Protein AF-A0A085EXL7-F1 (afdb_monomer_lite)

Sequence (119 aa):
MITLLRAGLMALALFAVRPASAEENCRSLDSLMPELVAVAAMGARVVMLDEAEAKAALGAIEAERGPPPRPLKLSAMVLIFGDQRAVVLFVEGTEVCLLLPLGLESARRIEAAARGEPA

Structure (mmCIF, N/CA/C/O backbone):
data_AF-A0A085EXL7-F1
#
_entry.id   AF-A0A085EXL7-F1
#
loop_
_atom_site.group_PDB
_atom_site.id
_atom_site.type_symbol
_atom_site.label_atom_id
_atom_site.label_alt_id
_atom_site.label_comp_id
_atom_site.label_asym_id
_atom_site.label_entity_id
_atom_site.label_seq_id
_atom_site.pdbx_PDB_ins_code
_atom_site.Cartn_x
_atom_site.Cartn_y
_atom_site.Cartn_z
_atom_site.occupancy
_atom_site.B_iso_or_equiv
_atom_site.auth_seq_id
_atom_site.auth_comp_id
_atom_site.auth_asym_id
_atom_site.auth_atom_id
_atom_site.pdbx_PDB_model_num
ATOM 1 N N . MET A 1 1 ? 75.196 -19.581 -4.728 1.00 47.38 1 MET A N 1
ATOM 2 C CA . MET A 1 1 ? 74.066 -19.922 -3.837 1.00 47.38 1 MET A CA 1
ATOM 3 C C . MET A 1 1 ? 73.238 -18.670 -3.609 1.00 47.38 1 MET A C 1
ATOM 5 O O . MET A 1 1 ? 73.614 -17.866 -2.772 1.00 47.38 1 MET A O 1
ATOM 9 N N . ILE A 1 2 ? 72.160 -18.478 -4.374 1.00 48.59 2 ILE A N 1
ATOM 10 C CA . ILE A 1 2 ? 71.100 -17.521 -4.032 1.00 48.59 2 ILE A CA 1
ATOM 11 C C . ILE A 1 2 ? 69.771 -18.261 -4.178 1.00 48.59 2 ILE A C 1
ATOM 13 O O . ILE A 1 2 ? 69.310 -18.596 -5.262 1.00 48.59 2 ILE A O 1
ATOM 17 N N . THR A 1 3 ? 69.299 -18.609 -2.993 1.00 45.47 3 THR A N 1
ATOM 18 C CA . THR A 1 3 ? 68.001 -19.042 -2.496 1.00 45.47 3 THR A CA 1
ATOM 19 C C . THR A 1 3 ? 66.792 -18.732 -3.383 1.00 45.47 3 THR A C 1
ATOM 21 O O . THR A 1 3 ? 66.525 -17.586 -3.733 1.00 45.47 3 THR A O 1
ATOM 24 N N . LEU A 1 4 ? 66.019 -19.788 -3.653 1.00 50.59 4 LEU A N 1
ATOM 25 C CA . LEU A 1 4 ? 64.661 -19.775 -4.192 1.00 50.59 4 LEU A CA 1
ATOM 26 C C . LEU A 1 4 ? 63.743 -18.827 -3.394 1.00 50.59 4 LEU A C 1
ATOM 28 O O . LEU A 1 4 ? 63.483 -19.071 -2.217 1.00 50.59 4 LEU A O 1
ATOM 32 N N . LEU A 1 5 ? 63.177 -17.809 -4.045 1.00 50.19 5 LEU A N 1
ATOM 33 C CA . LEU A 1 5 ? 61.930 -17.177 -3.602 1.00 50.19 5 LEU A CA 1
ATOM 34 C C . LEU A 1 5 ? 60.842 -17.531 -4.622 1.00 50.19 5 LEU A C 1
ATOM 36 O O . LEU A 1 5 ? 60.846 -17.056 -5.751 1.00 50.19 5 LEU A O 1
ATOM 40 N N . ARG A 1 6 ? 60.029 -18.542 -4.288 1.00 49.31 6 ARG A N 1
ATOM 41 C CA . ARG A 1 6 ? 58.625 -18.356 -3.871 1.00 49.31 6 ARG A CA 1
ATOM 42 C C . ARG A 1 6 ? 57.823 -17.658 -4.976 1.00 49.31 6 ARG A C 1
ATOM 44 O O . ARG A 1 6 ? 57.776 -16.440 -5.040 1.00 49.31 6 ARG A O 1
ATOM 51 N N . ALA A 1 7 ? 57.234 -18.393 -5.921 1.00 52.47 7 ALA A N 1
ATOM 52 C CA . ALA A 1 7 ? 55.967 -19.106 -5.703 1.00 52.47 7 ALA A CA 1
ATOM 53 C C . ALA A 1 7 ? 55.047 -18.314 -4.756 1.00 52.47 7 ALA A C 1
ATOM 55 O O . ALA A 1 7 ? 54.962 -18.601 -3.566 1.00 52.47 7 ALA A O 1
ATOM 56 N N . GLY A 1 8 ? 54.435 -17.255 -5.279 1.00 49.09 8 GLY A N 1
ATOM 57 C CA . GLY A 1 8 ? 53.574 -16.355 -4.513 1.00 49.09 8 GLY A CA 1
ATOM 58 C C . GLY A 1 8 ? 52.683 -15.518 -5.422 1.00 49.09 8 GLY A C 1
ATOM 59 O O . GLY A 1 8 ? 52.518 -14.328 -5.200 1.00 49.09 8 GLY A O 1
ATOM 60 N N . LEU A 1 9 ? 52.162 -16.120 -6.490 1.00 52.38 9 LEU A N 1
ATOM 61 C CA . LEU A 1 9 ? 51.275 -15.464 -7.449 1.00 52.38 9 LEU A CA 1
ATOM 62 C C . LEU A 1 9 ? 50.097 -16.399 -7.725 1.00 52.38 9 LEU A C 1
ATOM 64 O O . LEU A 1 9 ? 50.038 -17.002 -8.782 1.00 52.38 9 LEU A O 1
ATOM 68 N N . MET A 1 10 ? 49.237 -16.613 -6.722 1.00 48.94 10 MET A N 1
ATOM 69 C CA . MET A 1 10 ? 47.902 -17.240 -6.834 1.00 48.94 10 MET A CA 1
ATOM 70 C C . MET A 1 10 ? 47.202 -17.199 -5.461 1.00 48.94 10 MET A C 1
ATOM 72 O O . MET A 1 10 ? 46.957 -18.221 -4.833 1.00 48.94 10 MET A O 1
ATOM 76 N N . ALA A 1 11 ? 46.922 -16.000 -4.946 1.00 49.16 11 ALA A N 1
ATOM 77 C CA . ALA A 1 11 ? 46.101 -15.834 -3.736 1.00 49.16 11 ALA A CA 1
ATOM 78 C C . ALA A 1 11 ? 45.189 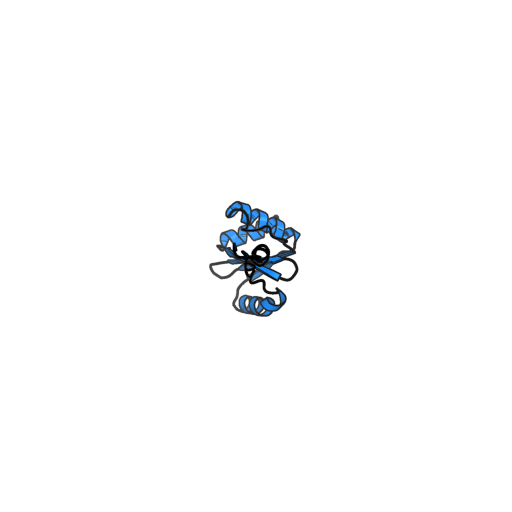-14.594 -3.792 1.00 49.16 11 ALA A C 1
ATOM 80 O O . ALA A 1 11 ? 44.796 -14.064 -2.760 1.00 49.16 11 ALA A O 1
ATOM 81 N N . LEU A 1 12 ? 44.845 -14.116 -4.994 1.00 47.41 12 LEU A N 1
ATOM 82 C CA . LEU A 1 12 ? 43.980 -12.938 -5.178 1.00 47.41 12 LEU A CA 1
ATOM 83 C C . LEU A 1 12 ? 42.562 -13.271 -5.672 1.00 47.41 12 LEU A C 1
ATOM 85 O O . LEU A 1 12 ? 41.800 -12.366 -5.980 1.00 47.41 12 LEU A O 1
ATOM 89 N N . ALA A 1 13 ? 42.167 -14.548 -5.694 1.00 51.03 13 ALA A N 1
ATOM 90 C CA . ALA A 1 13 ? 40.846 -14.973 -6.173 1.00 51.03 13 ALA A CA 1
ATOM 91 C C . ALA A 1 13 ? 39.842 -15.340 -5.056 1.00 51.03 13 ALA A C 1
ATOM 93 O O . ALA A 1 13 ? 38.854 -16.012 -5.333 1.00 51.03 13 ALA A O 1
ATOM 94 N N . LEU A 1 14 ? 40.074 -14.934 -3.799 1.00 46.19 14 LEU A N 1
ATOM 95 C CA . LEU A 1 14 ? 39.188 -15.284 -2.671 1.00 46.19 14 LEU A CA 1
ATOM 96 C C . LEU A 1 14 ? 38.476 -14.111 -1.997 1.00 46.19 14 LEU A C 1
ATOM 98 O O . LEU A 1 14 ? 37.697 -14.334 -1.074 1.00 46.19 14 LEU A O 1
ATOM 102 N N . PHE A 1 15 ? 38.595 -12.890 -2.517 1.00 45.72 15 PHE A N 1
ATOM 103 C CA . PHE A 1 15 ? 37.599 -11.864 -2.213 1.00 45.72 15 PHE A CA 1
ATOM 104 C C . PHE A 1 15 ? 36.384 -12.065 -3.116 1.00 45.72 15 PHE A C 1
ATOM 106 O O . PHE A 1 15 ? 36.046 -11.240 -3.961 1.00 45.72 15 PHE A O 1
ATOM 113 N N . ALA A 1 16 ? 35.713 -13.197 -2.893 1.00 49.03 16 ALA A N 1
ATOM 114 C CA . ALA A 1 16 ? 34.282 -13.316 -3.076 1.00 49.03 16 ALA A CA 1
ATOM 115 C C . ALA A 1 16 ? 33.622 -12.299 -2.135 1.00 49.03 16 ALA A C 1
ATOM 117 O O . ALA A 1 16 ? 33.083 -12.640 -1.086 1.00 49.03 16 ALA A O 1
ATOM 118 N N . VAL A 1 17 ? 33.680 -11.024 -2.520 1.00 50.34 17 VAL A N 1
ATOM 119 C CA . VAL A 1 17 ? 32.723 -10.019 -2.087 1.00 50.34 17 VAL A CA 1
ATOM 120 C C . VAL A 1 17 ? 31.418 -10.433 -2.751 1.00 50.34 17 VAL A C 1
ATOM 122 O O . VAL A 1 17 ? 31.015 -9.913 -3.783 1.00 50.34 17 VAL A O 1
ATOM 125 N N . ARG A 1 18 ? 30.767 -11.445 -2.179 1.00 45.16 18 ARG A N 1
ATOM 126 C CA . ARG A 1 18 ? 29.322 -11.380 -2.099 1.00 45.16 18 ARG A CA 1
ATOM 127 C C . ARG A 1 18 ? 29.098 -10.227 -1.132 1.00 45.16 18 ARG A C 1
ATOM 129 O O . ARG A 1 18 ? 29.396 -10.416 0.050 1.00 45.16 18 ARG A O 1
ATOM 136 N N . PRO A 1 19 ? 28.694 -9.022 -1.586 1.00 40.56 19 PRO A N 1
ATOM 137 C CA . PRO A 1 19 ? 28.102 -8.118 -0.624 1.00 40.56 19 PRO A CA 1
ATOM 138 C C . PRO A 1 19 ? 26.990 -8.950 -0.001 1.00 40.56 19 PRO A C 1
ATOM 140 O O . PRO A 1 19 ? 26.248 -9.621 -0.725 1.00 40.56 19 PRO A O 1
ATOM 143 N N . ALA A 1 20 ? 26.994 -9.028 1.327 1.00 43.75 20 ALA A N 1
ATOM 144 C CA . ALA A 1 20 ? 25.867 -9.549 2.063 1.00 43.75 20 ALA A CA 1
ATOM 145 C C . ALA A 1 20 ? 24.631 -8.974 1.379 1.00 43.75 20 ALA A C 1
ATOM 147 O O . ALA A 1 20 ? 24.494 -7.750 1.295 1.00 43.75 20 ALA A O 1
ATOM 148 N N . SER A 1 21 ? 23.843 -9.851 0.753 1.00 42.97 21 SER A N 1
ATOM 149 C CA . SER A 1 21 ? 22.532 -9.497 0.256 1.00 42.97 21 SER A CA 1
ATOM 150 C C . SER A 1 21 ? 21.915 -8.693 1.384 1.00 42.97 21 SER A C 1
ATOM 152 O O . SER A 1 21 ? 21.880 -9.181 2.515 1.00 42.97 21 SER A O 1
ATOM 154 N N . ALA A 1 22 ? 21.540 -7.441 1.123 1.00 44.53 22 ALA A N 1
ATOM 155 C CA . ALA A 1 22 ? 20.553 -6.808 1.970 1.00 44.53 22 ALA A CA 1
ATOM 156 C C . ALA A 1 22 ? 19.455 -7.864 2.088 1.00 44.53 22 ALA A C 1
ATOM 158 O O . ALA A 1 22 ? 18.912 -8.271 1.060 1.00 44.53 22 ALA A O 1
ATOM 159 N N . GLU A 1 23 ? 19.280 -8.448 3.273 1.00 46.34 23 GLU A N 1
ATOM 160 C CA . GLU A 1 23 ? 18.157 -9.331 3.539 1.00 46.34 23 GLU A CA 1
ATOM 161 C C . GLU A 1 23 ? 16.937 -8.438 3.351 1.00 46.34 23 GLU A C 1
ATOM 163 O O . GLU A 1 23 ? 16.504 -7.717 4.249 1.00 46.34 23 GLU A O 1
ATOM 168 N N . GLU A 1 24 ? 16.456 -8.384 2.112 1.00 57.28 24 GLU A N 1
ATOM 169 C CA . GLU A 1 24 ? 15.114 -7.966 1.805 1.00 57.28 24 GLU A CA 1
ATOM 170 C C . GLU A 1 24 ? 14.269 -8.963 2.578 1.00 57.28 24 GLU A C 1
ATOM 172 O O . GLU A 1 24 ? 14.153 -10.124 2.190 1.00 57.28 24 GLU A O 1
ATOM 177 N N . ASN A 1 25 ? 13.787 -8.536 3.746 1.00 72.88 25 ASN A N 1
ATOM 178 C CA . ASN A 1 25 ? 12.869 -9.291 4.589 1.00 72.88 25 ASN A CA 1
ATOM 179 C C . ASN A 1 25 ? 11.505 -9.354 3.890 1.00 72.88 25 ASN A C 1
ATOM 181 O O . ASN A 1 25 ? 10.494 -8.882 4.410 1.00 72.88 25 ASN A O 1
ATOM 185 N N . CYS A 1 26 ? 11.513 -9.879 2.668 1.00 88.62 26 CYS A N 1
ATOM 186 C CA . CYS A 1 26 ? 10.348 -10.173 1.880 1.00 88.62 26 CYS A CA 1
ATOM 187 C C . CYS A 1 26 ? 9.568 -11.256 2.609 1.00 88.62 26 CYS A C 1
ATOM 189 O O . CYS A 1 26 ? 10.127 -12.253 3.078 1.00 88.62 26 CYS A O 1
ATOM 191 N N . ARG A 1 27 ? 8.270 -11.026 2.744 1.00 93.75 27 ARG A N 1
ATOM 192 C CA . ARG A 1 27 ? 7.338 -12.019 3.259 1.00 93.75 27 ARG A CA 1
ATOM 193 C C . ARG A 1 27 ? 6.278 -12.256 2.212 1.00 93.75 27 ARG A C 1
ATOM 195 O O . ARG A 1 27 ? 5.722 -11.292 1.687 1.00 93.75 27 ARG A O 1
ATOM 202 N N . SER A 1 28 ? 5.934 -13.514 1.972 1.00 94.06 28 SER A N 1
ATOM 203 C CA . SER A 1 28 ? 4.848 -13.818 1.050 1.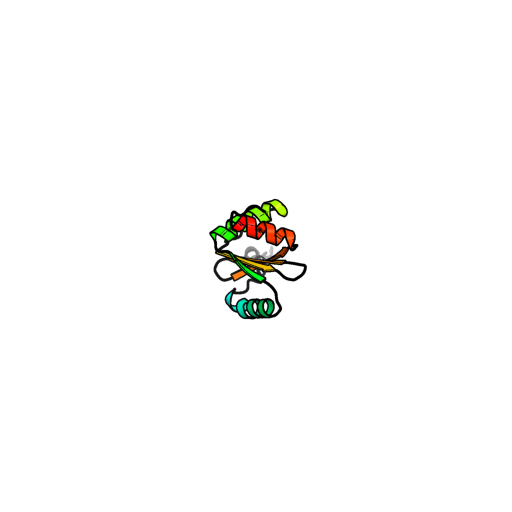00 94.06 28 SER A CA 1
ATOM 204 C C . SER A 1 28 ? 3.553 -13.172 1.535 1.00 94.06 28 SER A C 1
ATOM 206 O O . SER A 1 28 ? 3.247 -13.188 2.734 1.00 94.06 28 SER A O 1
ATOM 208 N N . LEU A 1 29 ? 2.783 -12.606 0.606 1.00 92.75 29 LEU A N 1
ATOM 209 C CA . LEU A 1 29 ? 1.485 -12.006 0.895 1.00 92.75 29 LEU A CA 1
ATOM 210 C C . LEU A 1 29 ? 0.559 -13.032 1.562 1.00 92.75 29 LEU A C 1
ATOM 212 O O . LEU A 1 29 ? -0.098 -12.712 2.548 1.00 92.75 29 LEU A O 1
ATOM 216 N N . ASP A 1 30 ? 0.607 -14.287 1.111 1.00 92.75 30 ASP A N 1
ATOM 217 C CA . ASP A 1 30 ? -0.127 -15.404 1.711 1.00 92.75 30 ASP A CA 1
ATOM 218 C C . ASP A 1 30 ? 0.227 -15.618 3.189 1.00 92.75 30 ASP A C 1
ATOM 220 O O . ASP A 1 30 ? -0.659 -15.854 4.009 1.00 92.75 30 ASP A O 1
ATOM 224 N N . SER A 1 31 ? 1.505 -15.482 3.565 1.00 93.25 31 SER A N 1
ATOM 225 C CA . SER A 1 31 ? 1.922 -15.587 4.972 1.00 93.25 31 SER A CA 1
ATOM 226 C C . SER A 1 31 ? 1.448 -14.412 5.828 1.00 93.25 31 SER A C 1
ATOM 228 O O . SER A 1 31 ? 1.325 -14.554 7.043 1.00 93.25 31 SER A O 1
ATOM 230 N N . LEU A 1 32 ? 1.187 -13.258 5.206 1.00 93.44 32 LEU A N 1
ATOM 231 C CA . LEU A 1 32 ? 0.669 -12.057 5.858 1.00 93.44 32 LEU A CA 1
ATOM 232 C C . LEU A 1 32 ? -0.860 -12.046 5.925 1.00 93.44 32 LEU A C 1
ATOM 234 O O . LEU A 1 32 ? -1.418 -11.328 6.751 1.00 93.44 32 LEU A O 1
ATOM 238 N N . MET A 1 33 ? -1.557 -12.849 5.116 1.00 92.81 33 MET A N 1
ATOM 239 C CA . MET A 1 33 ? -3.021 -12.883 5.100 1.00 92.81 33 MET A CA 1
ATOM 240 C C . MET A 1 33 ? -3.660 -13.106 6.480 1.00 92.81 33 MET A C 1
ATOM 242 O O . MET A 1 33 ? -4.606 -12.381 6.791 1.00 92.81 33 MET A O 1
ATOM 246 N N . PRO A 1 34 ? -3.170 -14.016 7.349 1.00 95.06 34 PRO A N 1
ATOM 247 C CA . PRO A 1 34 ? -3.710 -14.152 8.702 1.00 95.06 34 PRO A CA 1
ATOM 248 C C . PRO A 1 34 ? -3.579 -12.867 9.532 1.00 95.06 34 PRO A C 1
ATOM 250 O O . PRO A 1 34 ? -4.500 -12.518 10.268 1.00 95.06 34 PRO A O 1
ATOM 253 N N . GLU A 1 35 ? -2.469 -12.137 9.386 1.00 94.00 35 GLU A N 1
ATOM 254 C CA . GLU A 1 35 ? -2.246 -10.853 10.062 1.00 94.00 35 GLU A CA 1
ATOM 255 C C . GLU A 1 35 ? -3.182 -9.772 9.507 1.00 94.00 35 GLU A C 1
ATOM 257 O O . GLU A 1 35 ? -3.801 -9.046 10.283 1.00 94.00 35 GLU A O 1
ATOM 262 N N . LEU A 1 36 ? -3.356 -9.708 8.181 1.00 93.88 36 LEU A N 1
ATOM 263 C CA . LEU A 1 36 ? -4.278 -8.776 7.520 1.00 93.88 36 LEU A CA 1
ATOM 264 C C . LEU A 1 36 ? -5.737 -9.011 7.939 1.00 93.88 36 LEU A C 1
ATOM 266 O O . LEU A 1 36 ? -6.472 -8.059 8.203 1.00 93.88 36 LEU A O 1
ATOM 270 N N . VAL A 1 37 ? -6.151 -10.275 8.051 1.00 94.38 37 VAL A N 1
ATOM 271 C CA . VAL A 1 37 ? -7.481 -10.648 8.553 1.00 94.38 37 VAL A CA 1
ATOM 272 C C . VAL A 1 37 ? -7.633 -10.264 10.024 1.00 94.38 37 VAL A C 1
ATOM 274 O O . VAL A 1 37 ? -8.668 -9.717 10.406 1.00 94.38 37 VAL A O 1
ATOM 277 N N . ALA A 1 38 ? -6.609 -10.500 10.847 1.00 94.31 38 ALA A N 1
ATOM 278 C CA . ALA A 1 38 ? -6.641 -10.145 12.262 1.00 94.31 38 ALA A CA 1
ATOM 279 C C . ALA A 1 38 ? -6.771 -8.629 12.471 1.00 94.31 38 ALA A C 1
ATOM 281 O O . ALA A 1 38 ? -7.624 -8.196 13.244 1.00 94.31 38 ALA A O 1
ATOM 282 N N . VAL A 1 39 ? -5.996 -7.807 11.752 1.00 93.62 39 VAL A N 1
ATOM 283 C CA . VAL A 1 39 ? -6.113 -6.342 11.877 1.00 93.62 39 VAL A CA 1
ATOM 284 C C . VAL A 1 39 ? -7.456 -5.833 11.357 1.00 93.62 39 VAL A C 1
ATOM 286 O O . VAL A 1 39 ? -8.027 -4.923 11.958 1.00 93.62 39 VAL A O 1
ATOM 289 N N . ALA A 1 40 ? -8.012 -6.448 10.308 1.00 92.81 40 ALA A N 1
ATOM 290 C CA . ALA A 1 40 ? -9.353 -6.120 9.834 1.00 92.81 40 ALA A CA 1
ATOM 291 C C . ALA A 1 40 ? -10.428 -6.436 10.887 1.00 92.81 40 ALA A C 1
ATOM 293 O O . ALA A 1 40 ? -11.315 -5.622 11.139 1.00 92.81 40 ALA A O 1
ATOM 294 N N . ALA A 1 41 ? -10.308 -7.576 11.575 1.00 94.44 41 ALA A N 1
ATOM 295 C CA . ALA A 1 41 ? -11.192 -7.944 12.682 1.00 94.44 41 ALA A CA 1
ATOM 296 C C . ALA A 1 41 ? -11.081 -6.991 13.889 1.00 94.44 41 ALA A C 1
ATOM 298 O O . ALA A 1 41 ? -12.023 -6.873 14.669 1.00 94.44 41 ALA A O 1
ATOM 299 N N . MET A 1 42 ? -9.957 -6.282 14.025 1.00 93.50 42 MET A N 1
ATOM 300 C CA . MET A 1 42 ? -9.748 -5.234 15.030 1.00 93.50 42 MET A CA 1
ATOM 301 C C . MET A 1 42 ? -10.262 -3.851 14.594 1.00 93.50 42 MET A C 1
ATOM 303 O O . MET A 1 42 ? -10.067 -2.879 15.320 1.00 93.50 42 MET A O 1
ATOM 307 N N . GLY A 1 43 ? -10.921 -3.748 13.435 1.00 93.94 43 GLY A N 1
ATOM 308 C CA . GLY A 1 43 ? -11.522 -2.508 12.935 1.00 93.94 43 GLY A CA 1
ATOM 309 C C . GLY A 1 43 ? -10.667 -1.741 11.926 1.00 93.94 43 GLY A C 1
ATOM 310 O O . GLY A 1 43 ? -11.113 -0.706 11.431 1.00 93.94 43 GLY A O 1
ATOM 311 N N . ALA A 1 44 ? -9.476 -2.235 11.570 1.00 96.56 44 ALA A N 1
ATOM 312 C CA . ALA A 1 44 ? -8.702 -1.628 10.494 1.00 96.56 44 ALA A CA 1
ATOM 313 C C . ALA A 1 44 ? -9.389 -1.857 9.139 1.00 96.56 44 ALA A C 1
ATOM 315 O O . ALA A 1 44 ? -9.897 -2.941 8.853 1.00 96.56 44 ALA A O 1
ATOM 316 N N . ARG A 1 45 ? -9.355 -0.862 8.252 1.00 97.44 45 ARG A N 1
ATOM 317 C CA . ARG A 1 45 ? -9.782 -1.059 6.861 1.00 97.44 45 ARG A CA 1
ATOM 318 C C . ARG A 1 45 ? -8.582 -1.490 6.029 1.00 97.44 45 ARG A C 1
ATOM 320 O O . ARG A 1 45 ? -7.590 -0.771 5.976 1.00 97.44 45 ARG A O 1
ATOM 327 N N . VAL A 1 46 ? -8.685 -2.632 5.359 1.00 97.25 46 VAL A N 1
ATOM 328 C CA . VAL A 1 46 ? -7.651 -3.146 4.452 1.00 97.25 46 VAL A CA 1
ATOM 329 C C . VAL A 1 46 ? -8.145 -3.002 3.017 1.00 97.25 46 VAL A C 1
ATOM 331 O O . VAL A 1 46 ? -9.235 -3.462 2.686 1.00 97.25 46 VAL A O 1
ATOM 334 N N . VAL A 1 47 ? -7.357 -2.344 2.173 1.00 97.31 47 VAL A N 1
ATOM 335 C CA . VAL A 1 47 ? -7.650 -2.100 0.758 1.00 97.31 47 VAL A CA 1
ATOM 336 C C . VAL A 1 47 ? -6.534 -2.706 -0.068 1.00 97.31 47 VAL A C 1
ATOM 338 O O . VAL A 1 47 ? -5.362 -2.433 0.178 1.00 97.31 47 VAL A O 1
ATOM 341 N N . MET A 1 48 ? -6.902 -3.510 -1.056 1.00 96.25 48 MET A N 1
ATOM 342 C CA . MET A 1 48 ? -5.969 -4.032 -2.044 1.00 96.25 48 MET A CA 1
ATOM 343 C C . MET A 1 48 ? -6.101 -3.206 -3.317 1.00 96.25 48 MET A C 1
ATOM 345 O O . MET A 1 48 ? -7.219 -2.956 -3.766 1.00 96.25 48 MET A O 1
ATOM 349 N N . LEU A 1 49 ? -4.966 -2.762 -3.841 1.00 97.44 49 LEU A N 1
ATOM 350 C CA . LEU A 1 49 ? -4.844 -2.053 -5.104 1.00 97.44 49 LEU A CA 1
ATOM 351 C C . LEU A 1 49 ? -4.172 -2.985 -6.106 1.00 97.44 49 LEU A C 1
ATOM 353 O O . LEU A 1 49 ? -3.120 -3.554 -5.795 1.00 97.44 49 LEU A O 1
ATOM 357 N N . ASP A 1 50 ? -4.775 -3.143 -7.279 1.00 96.75 50 ASP A N 1
ATOM 358 C CA . ASP A 1 50 ? -4.192 -3.941 -8.359 1.00 96.75 50 ASP A CA 1
ATOM 359 C C . ASP A 1 50 ? -2.933 -3.281 -8.952 1.00 96.75 50 ASP A C 1
ATOM 361 O O . ASP A 1 50 ? -2.491 -2.230 -8.496 1.00 96.75 50 ASP A O 1
ATOM 365 N N . GLU A 1 51 ? -2.307 -3.889 -9.960 1.00 96.69 51 GLU A N 1
ATOM 366 C CA . GLU A 1 51 ? -1.067 -3.358 -10.538 1.00 96.69 51 GLU A CA 1
ATOM 367 C C . GLU A 1 51 ? -1.219 -1.927 -11.092 1.00 96.69 51 GLU A C 1
ATOM 369 O O . GLU A 1 51 ? -0.303 -1.108 -10.958 1.00 96.69 51 GLU A O 1
ATOM 374 N N . ALA A 1 52 ? -2.351 -1.610 -11.726 1.00 96.56 52 ALA A N 1
ATOM 375 C CA . ALA A 1 52 ? -2.574 -0.303 -12.333 1.00 96.56 52 ALA A CA 1
ATOM 376 C C . ALA A 1 52 ? -2.821 0.760 -11.256 1.00 96.56 52 ALA A C 1
ATOM 378 O O . ALA A 1 52 ? -2.168 1.808 -11.261 1.00 96.56 52 ALA A O 1
ATOM 379 N N . GLU A 1 53 ? -3.695 0.453 -10.296 1.00 98.06 53 GLU A N 1
ATOM 380 C CA . GLU A 1 53 ? -3.966 1.300 -9.134 1.00 98.06 53 GLU A CA 1
ATOM 381 C C . GLU A 1 53 ? -2.696 1.495 -8.286 1.00 98.06 53 GLU A C 1
ATOM 383 O O . GLU A 1 53 ? -2.378 2.611 -7.881 1.00 98.06 53 GLU A O 1
ATOM 388 N N . ALA A 1 54 ? -1.910 0.437 -8.068 1.00 97.31 54 ALA A N 1
ATOM 389 C CA . ALA A 1 54 ? -0.652 0.483 -7.327 1.00 97.31 54 ALA A CA 1
ATOM 390 C C . ALA A 1 54 ? 0.387 1.384 -8.003 1.00 97.31 54 ALA A C 1
ATOM 392 O O . ALA A 1 54 ? 1.090 2.126 -7.321 1.00 97.31 54 ALA A O 1
ATOM 393 N N . LYS A 1 55 ? 0.492 1.370 -9.337 1.00 96.62 55 LYS A N 1
ATOM 394 C CA . LYS A 1 55 ? 1.390 2.287 -10.061 1.00 96.62 55 LYS A CA 1
ATOM 395 C C . LYS A 1 55 ? 0.965 3.745 -9.901 1.00 96.62 55 LYS A C 1
ATOM 397 O O . LYS A 1 55 ? 1.822 4.601 -9.686 1.00 96.62 55 LYS A O 1
ATOM 402 N N . ALA A 1 56 ? -0.336 4.027 -9.958 1.00 96.88 56 ALA A N 1
ATOM 403 C CA . ALA A 1 56 ? -0.859 5.367 -9.698 1.00 96.88 56 ALA A CA 1
ATOM 404 C C . ALA A 1 56 ? -0.605 5.801 -8.240 1.00 96.88 56 ALA A C 1
ATOM 406 O O . ALA A 1 56 ? -0.110 6.904 -7.998 1.00 96.88 56 ALA A O 1
ATOM 407 N N . ALA A 1 57 ? -0.844 4.903 -7.279 1.00 97.25 57 ALA A N 1
ATOM 408 C CA . ALA A 1 57 ? -0.552 5.116 -5.865 1.00 97.25 57 ALA A CA 1
ATOM 409 C C . ALA A 1 57 ? 0.940 5.382 -5.615 1.00 97.25 57 ALA A C 1
ATOM 411 O O . ALA A 1 57 ? 1.280 6.292 -4.859 1.00 97.25 57 ALA A O 1
ATOM 412 N N . LEU A 1 58 ? 1.837 4.633 -6.273 1.00 96.69 58 LEU A N 1
ATOM 413 C CA . LEU A 1 58 ? 3.279 4.861 -6.195 1.00 96.69 58 LEU A CA 1
ATOM 414 C C . LEU A 1 58 ? 3.624 6.271 -6.671 1.00 96.69 58 LEU A C 1
ATOM 416 O O . LEU A 1 58 ? 4.319 6.976 -5.953 1.00 96.69 58 LEU A O 1
ATOM 420 N N . GLY A 1 59 ? 3.092 6.713 -7.814 1.00 96.06 59 GLY A N 1
ATOM 421 C CA . GLY A 1 59 ? 3.324 8.073 -8.307 1.00 96.06 59 GLY A CA 1
ATOM 422 C C . GLY A 1 59 ? 2.893 9.154 -7.306 1.00 96.06 59 GLY A C 1
ATOM 423 O O . GLY A 1 59 ? 3.613 10.131 -7.101 1.00 96.06 59 GLY A O 1
ATOM 424 N N . ALA A 1 60 ? 1.762 8.957 -6.620 1.00 96.06 60 ALA A N 1
ATOM 425 C CA . ALA A 1 60 ? 1.314 9.859 -5.557 1.00 96.06 60 ALA A CA 1
ATOM 426 C C . ALA A 1 60 ? 2.249 9.834 -4.331 1.00 96.06 60 ALA A C 1
ATOM 428 O O . ALA A 1 60 ? 2.592 10.886 -3.791 1.00 96.06 60 ALA A O 1
ATOM 429 N N . ILE A 1 61 ? 2.709 8.649 -3.915 1.00 96.44 61 ILE A N 1
ATOM 430 C CA . ILE A 1 61 ? 3.684 8.495 -2.824 1.00 96.44 61 ILE A CA 1
ATOM 431 C C . ILE A 1 61 ? 5.004 9.189 -3.177 1.00 96.44 61 ILE A C 1
ATOM 433 O O . ILE A 1 61 ? 5.557 9.908 -2.345 1.00 96.44 61 ILE A O 1
ATOM 437 N N . GLU A 1 62 ? 5.498 9.003 -4.400 1.00 96.00 62 GLU A N 1
ATOM 438 C CA . GLU A 1 62 ? 6.747 9.597 -4.874 1.00 96.00 62 GLU A CA 1
ATOM 439 C C . GLU A 1 62 ? 6.670 11.123 -4.930 1.00 96.00 62 GLU A C 1
ATOM 441 O O . GLU A 1 62 ? 7.632 11.801 -4.571 1.00 96.00 62 GLU A O 1
ATOM 446 N N . ALA A 1 63 ? 5.515 11.678 -5.303 1.00 94.88 63 ALA A N 1
ATOM 447 C CA . ALA A 1 63 ? 5.290 13.119 -5.278 1.00 94.88 63 ALA A CA 1
ATOM 448 C C . ALA A 1 63 ? 5.322 13.699 -3.850 1.00 94.88 63 ALA A C 1
ATOM 450 O O . ALA A 1 63 ? 5.819 14.807 -3.652 1.00 94.88 63 ALA A O 1
ATOM 451 N N . GLU A 1 64 ? 4.819 12.964 -2.850 1.00 92.88 64 GLU A N 1
ATOM 452 C CA . GLU A 1 64 ? 4.803 13.420 -1.452 1.00 92.88 64 GLU A CA 1
ATOM 45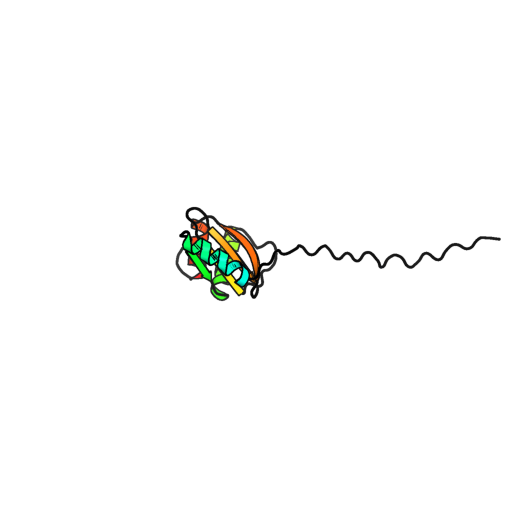3 C C . GLU A 1 64 ? 6.130 13.172 -0.711 1.00 92.88 64 GLU A C 1
ATOM 455 O O . GLU A 1 64 ? 6.485 13.937 0.188 1.00 92.88 64 GLU A O 1
ATOM 460 N N . ARG A 1 65 ? 6.844 12.084 -1.024 1.00 92.31 65 ARG A N 1
ATOM 461 C CA . ARG A 1 65 ? 7.966 11.577 -0.207 1.00 92.31 65 ARG A CA 1
ATOM 462 C C . ARG A 1 65 ? 9.269 11.352 -0.965 1.00 92.31 65 ARG A C 1
ATOM 464 O O . ARG A 1 65 ? 10.281 11.049 -0.334 1.00 92.31 65 ARG A O 1
ATOM 471 N N . GLY A 1 66 ? 9.261 11.529 -2.280 1.00 93.69 66 GLY A N 1
ATOM 472 C CA . GLY A 1 66 ? 10.370 11.175 -3.154 1.00 93.69 66 GLY A CA 1
ATOM 473 C C . GLY A 1 66 ? 10.372 9.694 -3.549 1.00 93.69 66 GLY A C 1
ATOM 474 O O . GLY A 1 66 ? 9.551 8.908 -3.068 1.00 93.69 66 GLY A O 1
ATOM 475 N N . PRO A 1 67 ? 11.292 9.306 -4.445 1.00 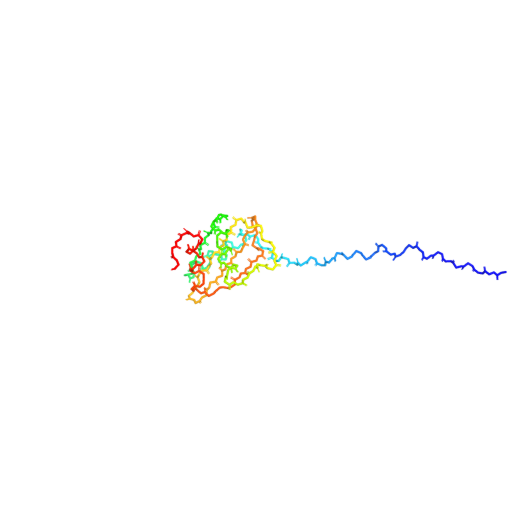91.81 67 PRO A N 1
ATOM 476 C CA . PRO A 1 67 ? 11.354 7.954 -4.985 1.00 91.81 67 PRO A CA 1
ATOM 477 C C . PRO A 1 67 ? 11.688 6.909 -3.905 1.00 91.81 67 PRO A C 1
ATOM 479 O O . PRO A 1 67 ? 12.386 7.224 -2.934 1.00 91.81 67 PRO A O 1
ATOM 482 N N . PRO A 1 68 ? 11.248 5.648 -4.075 1.00 88.75 68 PRO A N 1
ATOM 483 C CA . PRO A 1 68 ? 11.647 4.555 -3.198 1.00 88.75 68 PRO A CA 1
ATOM 484 C C . PRO A 1 68 ? 13.172 4.335 -3.240 1.00 88.75 68 PRO A C 1
ATOM 486 O O . PRO A 1 68 ? 13.831 4.672 -4.227 1.00 88.75 68 PRO A O 1
ATOM 489 N N . PRO A 1 69 ? 13.762 3.717 -2.197 1.00 86.12 69 PRO A N 1
ATOM 490 C CA . PRO A 1 69 ? 15.214 3.515 -2.098 1.00 86.12 69 PRO A CA 1
ATOM 491 C C . PRO A 1 69 ? 15.783 2.602 -3.195 1.00 86.12 69 PRO A C 1
ATOM 493 O O . PRO A 1 69 ? 16.993 2.568 -3.413 1.00 86.12 69 PRO A O 1
ATOM 496 N N . ARG A 1 70 ? 14.914 1.855 -3.879 1.00 88.75 70 ARG A N 1
ATOM 497 C CA . ARG A 1 70 ? 15.225 1.045 -5.052 1.00 88.75 70 ARG A CA 1
ATOM 498 C C . ARG A 1 70 ? 14.028 1.024 -6.004 1.00 88.75 70 ARG A C 1
ATOM 500 O O . ARG A 1 70 ? 12.902 1.227 -5.549 1.00 88.75 70 ARG A O 1
ATOM 507 N N . PRO A 1 71 ? 14.235 0.704 -7.291 1.00 89.38 71 PRO A N 1
ATOM 508 C CA . PRO A 1 71 ? 13.131 0.403 -8.191 1.00 89.38 71 PRO A CA 1
ATOM 509 C C . PRO A 1 71 ? 12.261 -0.734 -7.636 1.00 89.38 71 PRO A C 1
ATOM 511 O O . PRO A 1 71 ? 12.786 -1.740 -7.147 1.00 89.38 71 PRO A O 1
ATOM 514 N N . LEU A 1 72 ? 10.942 -0.568 -7.725 1.00 90.88 72 LEU A N 1
ATOM 515 C CA . LEU A 1 72 ? 9.959 -1.562 -7.294 1.00 90.88 72 LEU A CA 1
ATOM 516 C C . LEU A 1 72 ? 9.318 -2.218 -8.519 1.00 90.88 72 LEU A C 1
ATOM 518 O O . LEU A 1 72 ? 8.853 -1.527 -9.427 1.00 90.88 72 LEU A O 1
ATOM 522 N N . LYS A 1 73 ? 9.251 -3.550 -8.539 1.00 92.62 73 LYS A N 1
ATOM 523 C CA . LYS A 1 73 ? 8.496 -4.318 -9.540 1.00 92.62 73 LYS A CA 1
ATOM 524 C C . LYS A 1 73 ? 7.091 -4.602 -9.018 1.00 92.62 73 LYS A C 1
ATOM 526 O O . LYS A 1 73 ? 6.749 -5.741 -8.720 1.00 92.62 73 LYS A O 1
ATOM 531 N N . LEU A 1 74 ? 6.309 -3.538 -8.866 1.00 93.38 74 LEU A N 1
ATOM 532 C CA . LEU A 1 74 ? 4.975 -3.606 -8.278 1.00 93.38 74 LEU A CA 1
ATOM 533 C C . LEU A 1 74 ? 4.031 -4.506 -9.073 1.00 93.38 74 LEU A C 1
ATOM 535 O O . LEU A 1 74 ? 3.859 -4.325 -10.276 1.00 93.38 74 LEU A O 1
ATOM 539 N N . SER A 1 75 ? 3.386 -5.420 -8.357 1.00 96.31 75 SER A N 1
ATOM 540 C CA . SER A 1 75 ? 2.252 -6.223 -8.823 1.00 96.31 75 SER A CA 1
ATOM 541 C C . SER A 1 75 ? 0.951 -5.825 -8.124 1.00 96.31 75 SER A C 1
ATOM 543 O O . SER A 1 75 ? -0.115 -5.966 -8.710 1.00 96.31 75 SER A O 1
ATOM 545 N N . ALA A 1 76 ? 1.033 -5.316 -6.892 1.00 97.00 76 ALA A N 1
ATOM 546 C CA . ALA A 1 76 ? -0.098 -4.789 -6.132 1.00 97.00 76 ALA A CA 1
ATOM 547 C C . ALA A 1 76 ? 0.391 -3.884 -4.987 1.00 97.00 76 ALA A C 1
ATOM 549 O O . ALA A 1 76 ? 1.582 -3.838 -4.661 1.00 97.00 76 ALA A O 1
ATOM 550 N N . MET A 1 77 ? -0.539 -3.198 -4.329 1.00 97.31 77 MET A N 1
ATOM 551 C CA . MET A 1 77 ? -0.312 -2.573 -3.025 1.00 97.31 77 MET A CA 1
ATOM 552 C C . MET A 1 77 ? -1.420 -2.952 -2.052 1.00 97.31 77 MET A C 1
ATOM 554 O O . MET A 1 77 ? -2.575 -3.106 -2.438 1.00 97.31 77 MET A O 1
ATOM 558 N N . VAL A 1 78 ? -1.085 -3.045 -0.768 1.00 97.75 78 VAL A N 1
ATOM 559 C CA . VAL A 1 78 ? -2.082 -3.173 0.300 1.00 97.75 78 VAL A CA 1
ATOM 560 C C . VAL A 1 78 ? -2.011 -1.936 1.180 1.00 97.75 78 VAL A C 1
ATOM 562 O O . VAL A 1 78 ? -0.977 -1.666 1.786 1.00 97.75 78 VAL A O 1
ATOM 565 N N . LEU A 1 79 ? -3.107 -1.188 1.262 1.00 97.81 79 LEU A N 1
ATOM 566 C CA . LEU A 1 79 ? -3.273 -0.076 2.188 1.00 97.81 79 LEU A CA 1
ATOM 567 C C . LEU A 1 79 ? -4.041 -0.551 3.419 1.00 97.81 79 LEU A C 1
ATOM 569 O O . LEU A 1 79 ? -5.153 -1.063 3.318 1.00 97.81 79 LEU A O 1
ATOM 573 N N . ILE A 1 80 ? -3.458 -0.350 4.592 1.00 98.00 80 ILE A N 1
ATOM 574 C CA . ILE A 1 80 ? -4.054 -0.697 5.881 1.00 98.00 80 ILE A CA 1
ATOM 575 C C . ILE A 1 80 ? -4.300 0.604 6.632 1.00 98.00 80 ILE A C 1
ATOM 577 O O . ILE A 1 80 ? -3.354 1.322 6.947 1.00 98.00 80 ILE A O 1
ATOM 581 N N . PHE A 1 81 ? -5.558 0.907 6.930 1.00 97.94 81 PHE A N 1
ATOM 582 C CA . PHE A 1 81 ? -5.984 2.102 7.651 1.00 97.94 81 PHE A CA 1
ATOM 583 C C . PHE A 1 81 ? -6.379 1.720 9.078 1.00 97.94 81 PHE A C 1
ATOM 585 O O . PHE A 1 81 ? -7.372 1.023 9.270 1.00 97.94 81 PHE A O 1
ATOM 592 N N . GLY A 1 82 ? -5.616 2.183 10.066 1.00 94.81 82 GLY A N 1
ATOM 593 C CA . GLY A 1 82 ? -6.007 2.153 11.477 1.00 94.81 82 GLY A CA 1
ATOM 594 C C . GLY A 1 82 ? -6.614 3.485 11.929 1.00 94.81 82 GLY A C 1
ATOM 595 O O . GLY A 1 82 ? -6.835 4.385 11.123 1.00 94.81 82 GLY A O 1
ATOM 596 N N . ASP A 1 83 ? -6.819 3.642 13.237 1.00 91.75 83 ASP A N 1
ATOM 597 C CA . ASP A 1 83 ? -7.529 4.803 13.804 1.00 91.75 83 ASP A CA 1
ATOM 598 C C . ASP A 1 83 ? -6.809 6.142 13.620 1.00 91.75 83 ASP A C 1
ATOM 600 O O . ASP A 1 83 ? -7.446 7.185 13.492 1.00 91.75 83 ASP A O 1
ATOM 604 N N . GLN A 1 84 ? -5.472 6.132 13.632 1.00 91.94 84 GLN A N 1
ATOM 605 C CA . GLN A 1 84 ? -4.650 7.352 13.554 1.00 91.94 84 GLN A CA 1
ATOM 606 C C . GLN A 1 84 ? -3.533 7.283 12.510 1.00 91.94 84 GLN A C 1
ATOM 608 O O . GLN A 1 84 ? -2.888 8.289 12.209 1.00 91.94 84 GLN A O 1
ATOM 613 N N . ARG A 1 85 ? -3.260 6.094 11.971 1.00 95.50 85 ARG A N 1
ATOM 614 C CA . ARG A 1 85 ? -2.146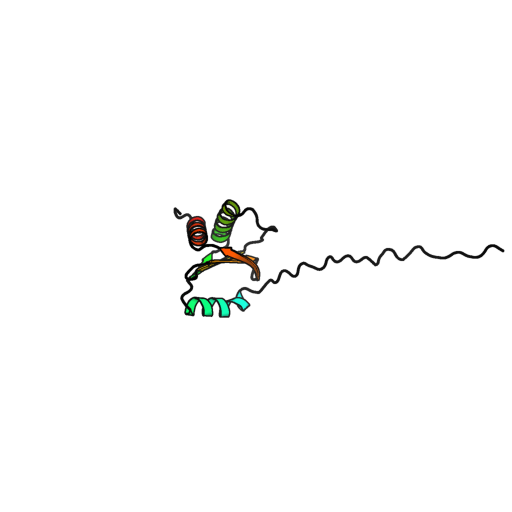 5.846 11.054 1.00 95.50 85 ARG A CA 1
ATOM 615 C C . ARG A 1 85 ? -2.561 4.866 9.978 1.00 95.50 85 ARG A C 1
ATOM 617 O O . ARG A 1 85 ? -3.496 4.093 10.161 1.00 95.50 85 ARG A O 1
ATOM 624 N N . ALA A 1 86 ? -1.821 4.891 8.885 1.00 97.44 86 ALA A N 1
ATOM 625 C CA . ALA A 1 86 ? -1.944 3.912 7.830 1.00 97.44 86 ALA A CA 1
ATOM 626 C C . ALA A 1 86 ? -0.581 3.297 7.511 1.00 97.44 86 ALA A C 1
ATOM 628 O O . ALA A 1 86 ? 0.467 3.838 7.869 1.00 97.44 86 ALA A O 1
ATOM 629 N N . VAL A 1 87 ? -0.597 2.157 6.840 1.00 97.00 87 VAL A N 1
ATOM 630 C CA . VAL A 1 87 ? 0.598 1.496 6.316 1.00 97.00 87 VAL A CA 1
ATOM 631 C C . VAL A 1 87 ? 0.304 1.078 4.887 1.00 97.00 87 VAL A C 1
ATOM 633 O O . VAL A 1 87 ? -0.774 0.559 4.612 1.00 97.00 87 VAL A O 1
AT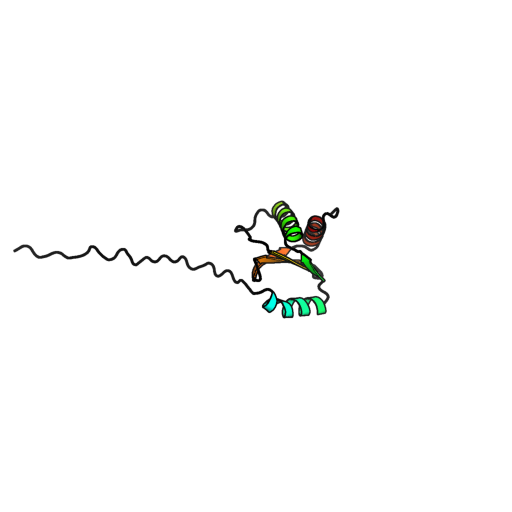OM 636 N N . VAL A 1 88 ? 1.261 1.297 3.991 1.00 96.62 88 VAL A N 1
ATOM 637 C CA . VAL A 1 88 ? 1.255 0.680 2.665 1.00 96.62 88 VAL A CA 1
ATOM 638 C C . VAL A 1 88 ? 2.257 -0.466 2.633 1.00 96.62 88 VAL A C 1
ATOM 640 O O . VAL A 1 88 ? 3.384 -0.330 3.114 1.00 96.62 88 VAL A O 1
ATOM 643 N N . LEU A 1 89 ? 1.831 -1.595 2.082 1.00 96.50 89 LEU A N 1
ATOM 644 C CA . LEU A 1 89 ? 2.667 -2.741 1.757 1.00 96.50 89 LEU A CA 1
ATOM 645 C C . LEU A 1 89 ? 2.839 -2.784 0.238 1.00 96.50 89 LEU A C 1
ATOM 647 O O . LEU A 1 89 ? 1.846 -2.796 -0.492 1.00 96.50 89 LEU A O 1
ATOM 651 N N . PHE A 1 90 ? 4.083 -2.803 -0.231 1.00 96.00 90 PHE A N 1
ATOM 652 C CA . PHE A 1 90 ? 4.407 -2.902 -1.653 1.00 96.00 90 PHE A CA 1
ATOM 653 C C . PHE A 1 90 ? 4.571 -4.378 -2.010 1.00 96.00 90 PHE A C 1
ATOM 655 O O . PHE A 1 90 ? 5.450 -5.043 -1.457 1.00 96.00 90 PHE A O 1
ATOM 662 N N . VAL A 1 91 ? 3.727 -4.880 -2.912 1.00 96.19 91 VAL A N 1
ATOM 663 C CA . VAL A 1 91 ? 3.746 -6.282 -3.344 1.00 96.19 91 VAL A CA 1
ATOM 664 C C . VAL A 1 91 ? 4.501 -6.391 -4.667 1.00 96.19 91 VAL A C 1
ATOM 666 O O . VAL A 1 91 ? 4.115 -5.766 -5.656 1.00 96.19 91 VAL A O 1
ATOM 669 N N . GLU A 1 92 ? 5.556 -7.198 -4.701 1.00 94.31 92 GLU A N 1
ATOM 670 C CA . GLU A 1 92 ? 6.356 -7.516 -5.886 1.00 94.31 92 GLU A CA 1
ATOM 671 C C . GLU A 1 92 ? 6.196 -9.006 -6.215 1.00 94.31 92 GLU A C 1
ATOM 673 O O . GLU A 1 92 ? 6.693 -9.882 -5.505 1.00 94.31 92 GLU A O 1
ATOM 678 N N . GLY A 1 93 ? 5.447 -9.315 -7.276 1.00 94.12 93 GLY A N 1
ATOM 679 C CA . GLY A 1 93 ? 4.967 -10.672 -7.530 1.00 94.12 93 GLY A CA 1
ATOM 680 C C . GLY A 1 93 ? 3.978 -11.108 -6.447 1.00 94.12 93 GLY A C 1
ATOM 681 O O . GLY A 1 93 ? 2.852 -10.621 -6.401 1.00 94.12 93 GLY A O 1
ATOM 682 N N . THR A 1 94 ? 4.409 -12.018 -5.575 1.00 93.44 94 THR A N 1
ATOM 683 C CA . THR A 1 94 ? 3.630 -12.530 -4.431 1.00 93.44 94 THR A CA 1
ATOM 684 C C . THR A 1 94 ? 4.218 -12.126 -3.082 1.00 93.44 94 THR A C 1
ATOM 686 O O . THR A 1 94 ? 3.723 -12.554 -2.043 1.00 93.44 94 THR A O 1
ATOM 689 N N . GLU A 1 95 ? 5.288 -11.335 -3.077 1.00 95.38 95 GLU A N 1
ATOM 690 C CA . GLU A 1 95 ? 6.062 -11.007 -1.884 1.00 95.38 95 GLU A CA 1
ATOM 691 C C . GLU A 1 95 ? 5.865 -9.544 -1.493 1.00 95.38 95 GLU A C 1
ATOM 693 O O . GLU A 1 95 ? 5.834 -8.657 -2.341 1.00 95.38 95 GLU A O 1
ATOM 698 N N . VAL A 1 96 ? 5.781 -9.273 -0.196 1.00 94.12 96 VAL A N 1
ATOM 699 C CA . VAL A 1 96 ? 5.853 -7.929 0.374 1.00 94.12 96 VAL A CA 1
ATOM 700 C C . VAL A 1 96 ? 7.280 -7.688 0.830 1.00 94.12 96 VAL A C 1
ATOM 702 O O . VAL A 1 96 ? 7.702 -8.232 1.848 1.00 94.12 96 VAL A O 1
ATOM 705 N N . CYS A 1 97 ? 8.013 -6.863 0.088 1.00 88.62 97 CYS A N 1
ATOM 706 C CA . CYS A 1 97 ? 9.426 -6.574 0.359 1.00 88.62 97 CYS A CA 1
ATOM 707 C C . CYS A 1 97 ? 9.661 -5.190 0.970 1.00 88.62 97 CYS A C 1
ATOM 709 O O . CYS A 1 97 ? 10.716 -4.934 1.550 1.00 88.62 97 CYS A O 1
ATOM 711 N N . LEU A 1 98 ? 8.681 -4.292 0.855 1.00 92.00 98 LEU A N 1
ATOM 712 C CA . LEU A 1 98 ? 8.747 -2.950 1.412 1.00 92.00 98 LEU A CA 1
ATOM 713 C C . LEU A 1 98 ? 7.433 -2.620 2.119 1.00 92.00 98 LEU A C 1
ATOM 715 O O . LEU A 1 98 ? 6.346 -2.944 1.638 1.00 92.00 98 LEU A O 1
ATOM 719 N N . LEU A 1 99 ? 7.550 -1.933 3.251 1.00 93.56 99 LEU A N 1
ATOM 720 C CA . LEU A 1 99 ? 6.432 -1.333 3.965 1.00 93.56 99 LEU A CA 1
ATOM 721 C C . LEU A 1 99 ? 6.732 0.138 4.242 1.00 93.56 99 LEU A C 1
ATOM 723 O O . LEU A 1 99 ? 7.878 0.511 4.499 1.00 93.56 99 LEU A O 1
ATOM 727 N N . LEU A 1 100 ? 5.705 0.978 4.215 1.00 94.38 100 LEU A N 1
ATOM 728 C CA . LEU A 1 100 ? 5.852 2.400 4.492 1.00 94.38 100 LEU A CA 1
ATOM 729 C C . LEU A 1 100 ? 4.709 2.889 5.388 1.00 94.38 100 LEU A C 1
ATOM 731 O O . LEU A 1 100 ? 3.547 2.873 4.980 1.00 94.38 100 LEU A O 1
ATOM 735 N N . PRO A 1 101 ? 5.018 3.362 6.607 1.00 95.06 101 PRO A N 1
ATOM 736 C CA . PRO A 1 101 ? 4.043 4.035 7.450 1.00 95.06 101 PRO A CA 1
ATOM 737 C C . PRO A 1 101 ? 3.627 5.382 6.852 1.00 95.06 101 PRO A C 1
ATOM 739 O O . PRO A 1 101 ? 4.467 6.211 6.482 1.00 95.06 101 PRO A O 1
ATOM 742 N N . LEU A 1 102 ? 2.324 5.631 6.823 1.00 94.94 102 LEU A N 1
ATOM 743 C CA . LEU A 1 102 ? 1.692 6.842 6.316 1.00 94.94 102 LEU A CA 1
ATOM 744 C C . LEU A 1 102 ? 0.848 7.505 7.413 1.00 94.94 102 LEU A C 1
ATOM 746 O O . LEU A 1 102 ? 0.324 6.856 8.323 1.00 94.94 102 LEU A O 1
ATOM 750 N N . GLY A 1 103 ? 0.693 8.824 7.313 1.00 95.62 103 GLY A N 1
ATOM 751 C CA . GLY A 1 103 ? -0.388 9.510 8.020 1.00 95.62 103 GLY A CA 1
ATOM 752 C C . GLY A 1 103 ? -1.727 9.168 7.365 1.00 95.62 103 GLY A C 1
ATOM 753 O O . GLY A 1 103 ? -1.769 8.906 6.163 1.00 95.62 103 GLY A O 1
ATOM 754 N N . LEU A 1 104 ? -2.819 9.186 8.132 1.00 95.81 104 LEU A N 1
ATOM 755 C CA . LEU A 1 104 ? -4.145 8.826 7.616 1.00 95.81 104 LEU A CA 1
ATOM 756 C C . LEU A 1 104 ? -4.583 9.669 6.416 1.00 95.81 104 LEU A C 1
ATOM 758 O O . LEU A 1 104 ? -5.074 9.121 5.435 1.00 95.81 104 LEU A O 1
ATOM 762 N N . GLU A 1 105 ? -4.392 10.987 6.478 1.00 95.19 105 GLU A N 1
ATOM 763 C CA . GLU A 1 105 ? -4.777 11.876 5.376 1.00 95.19 105 GLU A CA 1
ATOM 764 C C . GLU A 1 105 ? -3.972 11.603 4.105 1.00 95.19 105 GLU A C 1
ATOM 766 O O . GLU A 1 105 ? -4.542 11.551 3.022 1.00 95.19 105 GLU A O 1
ATOM 771 N N . SER A 1 106 ? -2.664 11.366 4.241 1.00 95.56 106 SER A N 1
ATOM 772 C CA . SER A 1 106 ? -1.794 10.992 3.119 1.00 95.56 106 SER A CA 1
ATOM 773 C C . SER A 1 106 ? -2.264 9.679 2.489 1.00 95.56 106 SER A C 1
ATOM 775 O O . SER A 1 106 ? -2.488 9.629 1.285 1.00 95.56 106 SER A O 1
ATOM 777 N N . ALA A 1 107 ? -2.551 8.649 3.292 1.00 96.62 107 ALA A N 1
ATOM 778 C CA . ALA A 1 107 ? -3.058 7.379 2.769 1.00 96.62 107 ALA A CA 1
ATOM 779 C C . ALA A 1 107 ? -4.415 7.506 2.057 1.00 96.62 107 ALA A C 1
ATOM 781 O O . ALA A 1 107 ? -4.630 6.836 1.052 1.00 96.62 107 ALA A O 1
ATOM 782 N N . ARG A 1 108 ? -5.318 8.373 2.540 1.00 96.31 108 ARG A N 1
ATOM 783 C CA . ARG A 1 108 ? -6.604 8.641 1.870 1.00 96.31 108 ARG A CA 1
ATOM 784 C C . ARG A 1 108 ? -6.411 9.327 0.521 1.00 96.31 108 ARG A C 1
ATOM 786 O O . ARG A 1 108 ? -7.019 8.904 -0.452 1.00 96.31 108 ARG A O 1
ATOM 793 N N . ARG A 1 109 ? -5.533 10.333 0.445 1.00 96.00 109 ARG A N 1
ATOM 794 C CA . ARG A 1 109 ? -5.198 10.988 -0.829 1.00 96.00 109 ARG A CA 1
ATOM 795 C C . ARG A 1 109 ? -4.535 10.028 -1.810 1.00 96.00 109 ARG A C 1
ATOM 797 O O . ARG A 1 109 ? -4.843 10.070 -2.993 1.00 96.00 109 ARG A O 1
ATOM 804 N N . ILE A 1 110 ? -3.653 9.155 -1.322 1.00 96.38 110 ILE A N 1
ATOM 805 C CA . ILE A 1 110 ? -3.001 8.126 -2.140 1.00 96.38 110 ILE A CA 1
ATOM 806 C C . ILE A 1 110 ? -4.034 7.140 -2.691 1.00 96.38 110 ILE A C 1
ATOM 808 O O . ILE A 1 110 ? -3.984 6.823 -3.873 1.00 96.38 110 ILE A O 1
ATOM 812 N N . GLU A 1 111 ? -4.985 6.677 -1.875 1.00 97.06 111 GLU A N 1
ATOM 813 C CA . GLU A 1 111 ? -6.068 5.814 -2.356 1.00 97.06 111 GLU A CA 1
ATOM 814 C C . GLU A 1 111 ? -6.954 6.524 -3.385 1.00 97.06 111 GLU A C 1
ATOM 816 O O . GLU A 1 111 ? -7.225 5.950 -4.436 1.00 97.06 111 GLU A O 1
ATOM 821 N N . ALA A 1 112 ? -7.364 7.769 -3.123 1.00 96.38 112 ALA A N 1
ATOM 822 C CA . ALA A 1 112 ? -8.159 8.551 -4.068 1.00 96.38 112 ALA A CA 1
ATOM 823 C C . ALA A 1 112 ? -7.418 8.717 -5.405 1.00 96.38 112 ALA A C 1
ATOM 825 O O . ALA A 1 112 ? -7.961 8.407 -6.465 1.00 96.38 112 ALA A O 1
ATOM 826 N N . ALA A 1 113 ? -6.134 9.088 -5.357 1.00 95.00 113 ALA A N 1
ATOM 827 C CA . ALA A 1 113 ? -5.288 9.195 -6.541 1.00 95.00 113 ALA A CA 1
ATOM 828 C C . ALA A 1 113 ? -5.156 7.858 -7.290 1.00 95.00 113 ALA A C 1
ATOM 830 O O . ALA A 1 113 ? -5.222 7.840 -8.518 1.00 95.00 113 ALA A O 1
ATOM 831 N N . ALA A 1 114 ? -5.024 6.740 -6.568 1.00 96.75 114 ALA A N 1
ATOM 832 C CA . ALA A 1 114 ? -4.970 5.402 -7.155 1.00 96.75 114 ALA A CA 1
ATOM 833 C C . ALA A 1 114 ? -6.249 5.049 -7.929 1.00 96.75 114 ALA A C 1
ATOM 835 O O . ALA A 1 114 ? -6.182 4.389 -8.962 1.00 96.75 114 ALA A O 1
ATOM 836 N N . ARG A 1 115 ? -7.401 5.526 -7.444 1.00 95.06 115 ARG A N 1
ATOM 837 C CA . ARG A 1 115 ? -8.726 5.304 -8.041 1.00 95.06 115 ARG A CA 1
ATOM 838 C C . ARG A 1 115 ? -9.117 6.347 -9.091 1.00 95.06 115 ARG A C 1
ATOM 840 O O . ARG A 1 115 ? -10.188 6.241 -9.682 1.00 95.06 115 ARG A O 1
ATOM 847 N N . GLY A 1 116 ? -8.268 7.347 -9.340 1.00 91.25 116 GLY A N 1
ATOM 848 C CA . GLY A 1 116 ? -8.599 8.475 -10.216 1.00 91.25 116 GLY A CA 1
ATOM 849 C C . GLY A 1 116 ? -9.691 9.388 -9.645 1.00 91.25 116 GLY A C 1
ATOM 850 O O . GLY A 1 116 ? -10.354 10.104 -10.394 1.00 91.25 116 GLY A O 1
ATOM 851 N N . GLU A 1 117 ? -9.894 9.352 -8.331 1.00 86.81 117 GLU A N 1
ATOM 852 C CA . GLU A 1 117 ? -10.841 10.194 -7.612 1.00 86.81 117 GLU A CA 1
ATOM 853 C C . GLU A 1 117 ? -10.187 11.533 -7.231 1.00 86.81 117 GLU A C 1
ATOM 855 O O . GLU A 1 117 ? -8.973 11.600 -7.004 1.00 86.81 117 GLU A O 1
ATOM 860 N N . PRO A 1 118 ? -10.964 12.628 -7.155 1.00 70.94 118 PRO A N 1
ATOM 861 C CA . PRO A 1 118 ? -10.467 13.871 -6.583 1.00 70.94 118 PRO A CA 1
ATOM 862 C C . PRO A 1 118 ? -10.122 13.666 -5.098 1.00 70.94 118 PRO A C 1
ATOM 864 O O . PRO A 1 118 ? -10.908 13.084 -4.351 1.00 70.94 118 PRO A O 1
ATOM 867 N N . ALA A 1 119 ? -8.932 14.133 -4.711 1.00 60.62 119 ALA A N 1
ATOM 868 C CA . ALA A 1 119 ? -8.376 14.027 -3.360 1.00 60.62 119 ALA A CA 1
ATOM 869 C C . ALA A 1 119 ? -9.083 14.911 -2.321 1.00 60.62 119 ALA A C 1
ATOM 871 O O . ALA A 1 119 ? -9.591 15.993 -2.702 1.00 60.62 119 ALA A O 1
#

Secondary structure (DSSP, 8-state):
------------S-------------EEHHHHHHHHHHHHHTT-EEEEE-HHHHHHHHHHHHHHH-S-SS---EEEEEEEE-SSEEEEEEEETTEEEEEEEEEHHHHHHHHHHHTT---

Foldseek 3Di:
DDDDDDDDPPDPPPPPPPPPPPPLVKDFVVVCVVVVVVVVVVVKDKDKAAQQLVVQLQVLCCVVPNHDPDDAQAGIWIWIGDDFWIKIFGAHPRIGRDMDIGGRVSSVCSNCRSVVHDD

pLDDT: mean 84.59, std 19.03, range [40.56, 98.06]

Radius of gyration: 22.96 Å; chains: 1; bounding box: 86×34×27 Å